Protein AF-T1C9B4-F1 (afdb_monomer_lite)

Foldseek 3Di:
DDDLDQADLPCLVVLLVVQLVVCVVVPHDSVQSNVLSNQQSVVQRSDHDGDHDDPVNSVVSLVVDPQADPVVRGGDPVPVPPDPDD

Sequence (86 aa):
SVAQNVYDVTGAGDTVIASMSLAVSSGASLLEAAVLANIAAGYVVGIVGTAAISNGELEGVLRQSPLFDRRTGTFVTRGYGSEIRK

InterPro domains:
  IPR011611 Carbohydrate kinase PfkB [PF00294] (3-52)
  IPR029056 Ribokinase-like [G3DSA:3.40.1190.20] (1-59)
  IPR029056 Ribokinase-like [SSF53613] (4-64)

Structure (mmCIF, N/CA/C/O backbone):
data_AF-T1C9B4-F1
#
_entry.id   AF-T1C9B4-F1
#
loop_
_atom_site.group_PDB
_atom_site.id
_atom_site.type_symbol
_atom_site.label_atom_id
_atom_site.label_alt_id
_atom_site.label_comp_id
_atom_site.label_asym_id
_atom_site.label_entity_id
_atom_site.label_seq_id
_atom_site.pdbx_PDB_ins_code
_atom_site.Cartn_x
_atom_site.Cartn_y
_atom_site.Cartn_z
_atom_site.occupancy
_atom_site.B_iso_or_equiv
_atom_site.auth_seq_id
_atom_site.auth_comp_id
_atom_site.auth_asym_id
_atom_site.auth_atom_id
_atom_site.pdbx_PDB_model_num
ATOM 1 N N . SER A 1 1 ? 0.623 24.744 6.810 1.00 41.47 1 SER A N 1
ATOM 2 C CA . SER A 1 1 ? 0.998 23.409 7.307 1.00 41.47 1 SER A CA 1
ATOM 3 C C . SER A 1 1 ? -0.273 22.600 7.456 1.00 41.47 1 SER A C 1
ATOM 5 O O . SER A 1 1 ? -1.116 22.951 8.266 1.00 41.47 1 SER A O 1
ATOM 7 N N . VAL A 1 2 ? -0.471 21.577 6.629 1.00 37.91 2 VAL A N 1
ATOM 8 C CA . VAL A 1 2 ? -1.600 20.652 6.795 1.00 37.91 2 VAL A CA 1
ATOM 9 C C . VAL A 1 2 ? -0.992 19.265 6.864 1.00 37.91 2 VAL A C 1
ATOM 11 O O . VAL A 1 2 ? -0.793 18.611 5.846 1.00 37.91 2 VAL A O 1
ATOM 14 N N . ALA A 1 3 ? -0.591 18.867 8.069 1.00 46.78 3 ALA A N 1
ATOM 15 C CA . ALA A 1 3 ? -0.416 17.456 8.350 1.00 46.78 3 ALA A CA 1
ATOM 16 C C . ALA A 1 3 ? -1.821 16.853 8.260 1.00 46.78 3 ALA A C 1
ATOM 18 O O . ALA A 1 3 ? -2.710 17.270 9.001 1.00 46.78 3 ALA A O 1
ATOM 19 N N . GLN A 1 4 ? -2.046 15.962 7.291 1.00 52.53 4 GLN A N 1
ATOM 20 C CA . GLN A 1 4 ? -3.216 15.085 7.313 1.00 52.53 4 GLN A CA 1
ATOM 21 C C . GLN A 1 4 ? -3.220 14.433 8.697 1.00 52.53 4 GLN A C 1
ATOM 23 O O . GLN A 1 4 ? -2.172 13.953 9.123 1.00 52.53 4 GLN A O 1
ATOM 28 N N . ASN A 1 5 ? -4.321 14.539 9.438 1.00 47.09 5 ASN A N 1
ATOM 29 C CA . ASN A 1 5 ? -4.371 14.122 10.834 1.00 47.09 5 ASN A CA 1
ATOM 30 C C . ASN A 1 5 ? -3.975 12.638 10.947 1.00 47.09 5 ASN A C 1
ATOM 32 O O . ASN A 1 5 ? -4.755 11.760 10.595 1.00 47.09 5 ASN A O 1
ATOM 36 N N . VAL A 1 6 ? -2.743 12.370 11.390 1.00 53.91 6 VAL A N 1
ATOM 37 C CA . VAL A 1 6 ? -2.245 11.021 11.670 1.00 53.91 6 VAL A CA 1
ATOM 38 C C . VAL A 1 6 ? -2.740 10.676 13.066 1.00 53.91 6 VAL A C 1
ATOM 40 O O . VAL A 1 6 ? -2.276 11.270 14.040 1.00 53.91 6 VAL A O 1
ATOM 43 N N . TYR A 1 7 ? -3.726 9.788 13.158 1.00 58.34 7 TYR A N 1
ATOM 44 C CA . TYR A 1 7 ? -4.368 9.459 14.432 1.00 58.34 7 TYR A CA 1
ATOM 45 C C . TYR A 1 7 ? -3.754 8.212 15.075 1.00 58.34 7 TYR A C 1
ATOM 47 O O . TYR A 1 7 ? -3.504 8.218 16.279 1.00 58.34 7 TYR A O 1
ATOM 55 N N . ASP A 1 8 ? -3.475 7.172 14.282 1.00 62.62 8 ASP A N 1
ATOM 56 C CA . ASP A 1 8 ? -2.912 5.903 14.747 1.00 62.62 8 ASP A CA 1
ATOM 57 C C . ASP A 1 8 ? -2.010 5.292 13.657 1.00 62.62 8 ASP A C 1
ATOM 59 O O . ASP A 1 8 ? -2.412 5.145 12.505 1.00 62.62 8 ASP A O 1
ATOM 63 N N . VAL A 1 9 ? -0.759 4.970 13.998 1.00 64.12 9 VAL A N 1
ATOM 64 C CA . VAL A 1 9 ? 0.213 4.351 13.070 1.00 64.12 9 VAL A CA 1
ATOM 65 C C . VAL A 1 9 ? 0.164 2.819 13.102 1.00 64.12 9 VAL A C 1
ATOM 67 O O . VAL A 1 9 ? 0.881 2.151 12.349 1.00 64.12 9 VAL A O 1
ATOM 70 N N . THR A 1 10 ? -0.669 2.247 13.972 1.00 71.62 10 THR A N 1
ATOM 71 C CA . THR A 1 10 ? -0.829 0.799 14.116 1.00 71.62 10 THR A CA 1
ATOM 72 C C . THR A 1 10 ? -1.462 0.213 12.847 1.00 71.62 10 THR A C 1
ATOM 74 O O . THR A 1 10 ? -2.515 0.658 12.406 1.00 71.62 10 THR A O 1
ATOM 77 N N . GLY A 1 11 ? -0.816 -0.783 12.228 1.00 74.06 11 GLY A N 1
ATOM 78 C CA . GLY A 1 11 ? -1.308 -1.448 11.008 1.00 74.06 11 GLY A CA 1
ATOM 79 C C . GLY A 1 11 ? -0.834 -0.846 9.675 1.00 74.06 11 GLY A C 1
ATOM 80 O O . GLY A 1 11 ? -1.099 -1.422 8.616 1.00 74.06 11 GLY A O 1
ATOM 81 N N . ALA A 1 12 ? -0.068 0.254 9.689 1.00 82.19 12 ALA A N 1
ATOM 82 C CA . ALA A 1 12 ? 0.526 0.819 8.472 1.00 82.19 12 ALA A CA 1
ATOM 83 C C . ALA A 1 12 ? 1.486 -0.172 7.791 1.00 82.19 12 ALA A C 1
ATOM 85 O O . ALA A 1 12 ? 1.414 -0.386 6.583 1.00 82.19 12 ALA A O 1
ATOM 86 N N . GLY A 1 13 ? 2.352 -0.817 8.581 1.00 85.81 13 GLY A N 1
ATOM 87 C CA . GLY A 1 13 ? 3.297 -1.823 8.090 1.00 85.81 13 GLY A CA 1
ATOM 88 C C . GLY A 1 13 ? 2.601 -3.042 7.483 1.00 85.81 13 GLY A C 1
ATOM 89 O O . GLY A 1 13 ? 2.954 -3.458 6.381 1.00 85.81 13 GLY A O 1
ATOM 90 N N . ASP A 1 14 ? 1.565 -3.557 8.147 1.00 88.88 14 ASP A N 1
ATOM 91 C CA . ASP A 1 14 ? 0.772 -4.681 7.635 1.00 88.88 14 ASP A CA 1
ATOM 92 C C . ASP A 1 14 ? 0.072 -4.314 6.322 1.00 88.88 14 ASP A C 1
ATOM 94 O O . ASP A 1 14 ? 0.083 -5.093 5.369 1.00 88.88 14 ASP A O 1
ATOM 98 N N . THR A 1 15 ? -0.455 -3.088 6.229 1.00 89.31 15 THR A N 1
ATOM 99 C CA . THR A 1 15 ? -1.070 -2.560 5.002 1.00 89.31 15 THR A CA 1
ATOM 100 C C . THR A 1 15 ? -0.058 -2.467 3.862 1.00 89.31 15 THR A C 1
ATOM 102 O O . THR A 1 15 ? -0.376 -2.850 2.731 1.00 89.31 15 THR A O 1
ATOM 105 N N . VAL A 1 16 ? 1.169 -2.009 4.146 1.00 91.94 16 VAL A N 1
ATOM 106 C CA . VAL A 1 16 ? 2.257 -1.972 3.158 1.00 91.94 16 VAL A CA 1
ATOM 107 C C . VAL A 1 16 ? 2.580 -3.382 2.668 1.00 91.94 16 VAL A C 1
ATOM 109 O O . VAL A 1 16 ? 2.565 -3.616 1.460 1.00 91.94 16 VAL A O 1
ATOM 112 N N . ILE A 1 17 ? 2.829 -4.330 3.578 1.00 93.06 17 ILE A N 1
ATOM 113 C CA . ILE A 1 17 ? 3.223 -5.697 3.208 1.00 93.06 17 ILE A CA 1
ATOM 114 C C . ILE A 1 17 ? 2.105 -6.400 2.435 1.00 93.06 17 ILE A C 1
ATOM 116 O O . ILE A 1 17 ? 2.382 -7.010 1.399 1.00 93.06 17 ILE A O 1
ATOM 120 N N . ALA A 1 18 ? 0.853 -6.292 2.885 1.00 90.88 18 ALA A N 1
ATOM 121 C CA . ALA A 1 18 ? -0.287 -6.924 2.230 1.00 90.88 18 ALA A CA 1
ATOM 122 C C . ALA A 1 18 ? -0.511 -6.364 0.816 1.00 90.88 18 ALA A C 1
ATOM 124 O O . ALA A 1 18 ? -0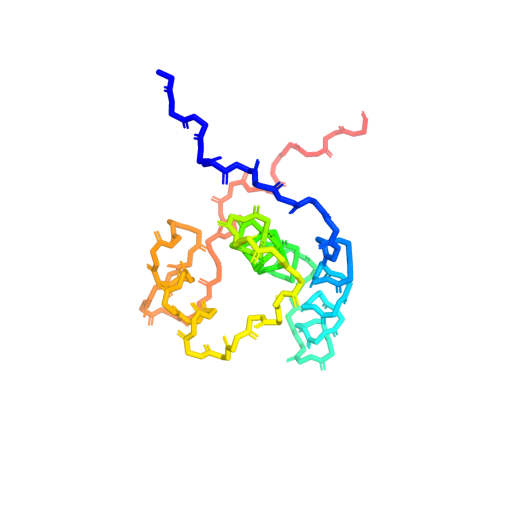.583 -7.129 -0.148 1.00 90.88 18 ALA A O 1
ATOM 125 N N . SER A 1 19 ? -0.549 -5.034 0.677 1.00 91.38 19 SER A N 1
ATOM 126 C CA . SER A 1 19 ? -0.792 -4.370 -0.612 1.00 91.38 19 SER A CA 1
ATOM 127 C C . SER A 1 19 ? 0.351 -4.607 -1.597 1.00 91.38 19 SER A C 1
ATOM 129 O O . SER A 1 19 ? 0.112 -4.888 -2.773 1.00 91.38 19 SER A O 1
ATOM 131 N N . MET A 1 20 ? 1.599 -4.548 -1.119 1.00 93.44 20 MET A N 1
ATOM 132 C CA . MET A 1 20 ? 2.777 -4.800 -1.945 1.00 93.44 20 MET A CA 1
ATOM 133 C C . MET A 1 20 ? 2.826 -6.258 -2.412 1.00 93.44 20 MET A C 1
ATOM 135 O O . MET A 1 20 ? 3.013 -6.511 -3.601 1.00 93.44 20 MET A O 1
ATOM 139 N N . SER A 1 21 ? 2.606 -7.215 -1.504 1.00 94.75 21 SER A N 1
ATOM 140 C CA . SER A 1 21 ? 2.605 -8.646 -1.834 1.00 94.75 21 SER A CA 1
ATOM 141 C C . SER A 1 21 ? 1.514 -8.987 -2.845 1.00 94.75 21 SER A C 1
ATOM 143 O O . SER A 1 21 ? 1.773 -9.717 -3.802 1.00 94.75 21 SER A O 1
ATOM 145 N N . LEU A 1 22 ? 0.315 -8.423 -2.675 1.00 90.75 22 LEU A N 1
ATOM 146 C CA . LEU A 1 22 ? -0.793 -8.609 -3.606 1.00 90.75 22 LEU A CA 1
ATOM 147 C C . LEU A 1 22 ? -0.465 -8.051 -4.997 1.00 90.75 22 LEU A C 1
ATOM 149 O O . LEU A 1 22 ? -0.649 -8.751 -5.993 1.00 90.75 22 LEU A O 1
ATOM 153 N N . ALA A 1 23 ? 0.047 -6.820 -5.072 1.00 90.44 23 ALA A N 1
ATOM 154 C CA . ALA A 1 23 ? 0.388 -6.180 -6.339 1.00 90.44 23 ALA A CA 1
ATOM 155 C C . ALA A 1 23 ? 1.473 -6.950 -7.100 1.00 90.44 23 ALA A C 1
ATOM 157 O O . ALA A 1 23 ? 1.294 -7.253 -8.280 1.00 90.44 23 ALA A O 1
ATOM 158 N N . VAL A 1 24 ? 2.557 -7.334 -6.418 1.00 93.94 24 VAL A N 1
ATOM 159 C CA . VAL A 1 24 ? 3.641 -8.124 -7.024 1.00 93.94 24 VAL A CA 1
ATOM 160 C C . VAL A 1 24 ? 3.128 -9.487 -7.487 1.00 93.94 24 VAL A C 1
ATOM 162 O O . VAL A 1 24 ? 3.409 -9.897 -8.611 1.00 93.94 24 VAL A O 1
ATOM 165 N N . SER A 1 25 ? 2.316 -10.165 -6.670 1.00 94.62 25 SER A N 1
ATOM 166 C CA . SER A 1 25 ? 1.717 -11.460 -7.038 1.00 94.62 25 SER A CA 1
ATOM 167 C C . SER A 1 25 ? 0.752 -11.350 -8.222 1.00 94.62 25 SER A C 1
ATOM 169 O O . SER A 1 25 ? 0.552 -12.321 -8.946 1.00 94.62 25 SER A O 1
ATOM 171 N N . SER A 1 26 ? 0.185 -10.162 -8.442 1.00 91.12 26 SER A N 1
ATOM 172 C CA . SER A 1 26 ? -0.686 -9.844 -9.580 1.00 91.12 26 SER A CA 1
ATOM 173 C C . SER A 1 26 ? 0.089 -9.388 -10.825 1.00 91.12 26 SER A C 1
ATOM 175 O O . SER A 1 26 ? -0.525 -9.043 -11.832 1.00 91.12 26 SER A O 1
ATOM 177 N N . GLY A 1 27 ? 1.427 -9.382 -10.777 1.00 88.50 27 GLY A N 1
ATOM 178 C CA . GLY A 1 27 ? 2.294 -9.035 -11.905 1.00 88.50 27 GLY A CA 1
ATOM 179 C C . GLY A 1 27 ? 2.697 -7.561 -11.992 1.00 88.50 27 GLY A C 1
ATOM 180 O O . GLY A 1 27 ? 3.299 -7.169 -12.990 1.00 88.50 27 GLY A O 1
ATOM 181 N N . ALA A 1 28 ? 2.402 -6.743 -10.976 1.00 87.19 28 ALA A N 1
ATOM 182 C CA . ALA A 1 28 ? 2.891 -5.368 -10.924 1.00 87.19 28 ALA A CA 1
ATOM 183 C C . ALA A 1 28 ? 4.413 -5.332 -10.712 1.00 87.19 28 ALA A C 1
ATOM 185 O O . ALA A 1 28 ? 4.991 -6.177 -10.021 1.00 87.19 28 ALA A O 1
ATOM 186 N N . SER A 1 29 ? 5.073 -4.311 -11.257 1.00 88.62 29 SER A N 1
ATOM 187 C CA . SER A 1 29 ? 6.475 -4.045 -10.936 1.00 88.62 29 SER A CA 1
ATOM 188 C C . SER A 1 29 ? 6.639 -3.635 -9.467 1.00 88.62 29 SER A C 1
ATOM 190 O O . SER A 1 29 ? 5.715 -3.125 -8.832 1.00 88.62 29 SER A O 1
ATOM 192 N N . LEU A 1 30 ? 7.850 -3.792 -8.920 1.00 90.06 30 LEU A N 1
ATOM 193 C CA . LEU A 1 30 ? 8.144 -3.377 -7.541 1.00 90.06 30 LEU A CA 1
ATOM 194 C C . LEU A 1 30 ? 7.861 -1.890 -7.293 1.00 90.06 30 LEU A C 1
ATOM 196 O O . LEU A 1 30 ? 7.423 -1.529 -6.205 1.00 90.06 30 LEU A O 1
ATOM 200 N N . LEU A 1 31 ? 8.087 -1.035 -8.295 1.00 87.94 31 LEU A N 1
ATOM 201 C CA . LEU A 1 31 ? 7.797 0.394 -8.193 1.00 87.94 31 LEU A CA 1
ATOM 202 C C . LEU A 1 31 ? 6.289 0.649 -8.093 1.00 87.94 31 LEU A C 1
ATOM 204 O O . LEU A 1 31 ? 5.853 1.388 -7.217 1.00 87.94 31 LEU A O 1
ATOM 208 N N . GLU A 1 32 ? 5.491 0.017 -8.953 1.00 86.12 32 GLU A N 1
ATOM 209 C CA . GLU A 1 32 ? 4.027 0.132 -8.930 1.00 86.12 32 GLU A CA 1
ATOM 210 C C . GLU A 1 32 ? 3.448 -0.394 -7.614 1.00 86.12 32 GLU A C 1
ATOM 212 O O . GLU A 1 32 ? 2.623 0.269 -6.986 1.00 86.12 32 GLU A O 1
ATOM 217 N N . ALA A 1 33 ? 3.943 -1.545 -7.155 1.00 90.12 33 ALA A N 1
ATOM 218 C CA . ALA A 1 33 ? 3.559 -2.132 -5.880 1.00 90.12 33 ALA A CA 1
ATOM 219 C C . ALA A 1 33 ? 3.906 -1.217 -4.694 1.00 90.12 33 ALA A C 1
ATOM 221 O O . ALA A 1 33 ? 3.084 -1.043 -3.797 1.00 90.12 33 ALA A O 1
ATOM 222 N N . ALA A 1 34 ? 5.088 -0.591 -4.702 1.00 90.62 34 ALA A N 1
ATOM 223 C CA . ALA A 1 34 ? 5.499 0.351 -3.664 1.00 90.62 34 ALA A CA 1
ATOM 224 C C . ALA A 1 34 ? 4.636 1.623 -3.659 1.00 90.62 34 ALA A C 1
ATOM 226 O O . ALA A 1 34 ? 4.240 2.096 -2.593 1.00 90.62 34 ALA A O 1
ATOM 227 N N . VAL A 1 35 ? 4.303 2.166 -4.836 1.00 88.75 35 VAL A N 1
ATOM 228 C CA . VAL A 1 35 ? 3.407 3.327 -4.943 1.00 88.75 35 VAL A CA 1
ATOM 229 C C . VAL A 1 35 ? 2.017 2.982 -4.406 1.00 88.75 35 VAL A C 1
ATOM 231 O O . VAL A 1 35 ? 1.490 3.726 -3.579 1.00 88.75 35 VAL A O 1
ATOM 234 N N . LEU A 1 36 ? 1.447 1.843 -4.814 1.00 89.19 36 LEU A N 1
ATOM 235 C CA . LEU A 1 36 ? 0.156 1.366 -4.316 1.00 89.19 36 LEU A CA 1
ATOM 236 C C . LEU A 1 36 ? 0.161 1.198 -2.791 1.00 89.19 36 LEU A C 1
ATOM 238 O O . LEU A 1 36 ? -0.736 1.692 -2.110 1.00 89.19 36 LEU A O 1
ATOM 242 N N . ALA A 1 37 ? 1.186 0.529 -2.259 1.00 91.00 37 ALA A N 1
ATOM 243 C CA . ALA A 1 37 ? 1.325 0.257 -0.835 1.00 91.00 37 ALA A CA 1
ATOM 244 C C . ALA A 1 37 ? 1.425 1.542 -0.002 1.00 91.00 37 ALA A C 1
ATOM 246 O O . ALA A 1 37 ? 0.761 1.659 1.026 1.00 91.00 37 ALA A O 1
ATOM 247 N N . ASN A 1 38 ? 2.190 2.532 -0.471 1.00 90.44 38 ASN A N 1
ATOM 248 C CA . ASN A 1 38 ? 2.313 3.825 0.202 1.00 90.44 38 ASN A CA 1
ATOM 249 C C . ASN A 1 38 ? 0.988 4.596 0.224 1.00 90.44 38 ASN A C 1
ATOM 251 O O . ASN A 1 38 ? 0.655 5.216 1.232 1.00 90.44 38 ASN A O 1
ATOM 255 N N . ILE A 1 39 ? 0.222 4.543 -0.869 1.00 89.50 39 ILE A N 1
ATOM 256 C CA . ILE A 1 39 ? -1.101 5.173 -0.946 1.00 89.50 39 ILE A CA 1
ATOM 257 C C . ILE A 1 39 ? -2.073 4.498 0.031 1.00 89.50 39 ILE A C 1
ATOM 259 O O . ILE A 1 39 ? -2.737 5.187 0.805 1.00 89.50 39 ILE A O 1
ATOM 263 N N . ALA A 1 40 ? -2.124 3.163 0.031 1.00 89.56 40 ALA A N 1
ATOM 264 C CA . ALA A 1 40 ? -2.988 2.392 0.923 1.00 89.56 40 ALA A CA 1
ATOM 265 C C . ALA A 1 40 ? -2.653 2.646 2.402 1.00 89.56 40 ALA A C 1
ATOM 267 O O . ALA A 1 40 ? -3.540 2.944 3.200 1.00 89.56 40 ALA A O 1
ATOM 268 N N . ALA A 1 41 ? -1.369 2.601 2.765 1.00 88.44 41 ALA A N 1
ATOM 269 C CA . ALA A 1 41 ? -0.925 2.844 4.133 1.00 88.44 41 ALA A CA 1
ATOM 270 C C . ALA A 1 41 ? -1.170 4.293 4.574 1.00 88.44 41 ALA A C 1
ATOM 272 O O . ALA A 1 41 ? -1.625 4.517 5.692 1.00 88.44 41 ALA A O 1
ATOM 273 N N . GLY A 1 42 ? -0.933 5.266 3.686 1.00 86.38 42 GLY A N 1
ATOM 274 C CA . GLY A 1 42 ? -1.222 6.678 3.941 1.00 86.38 42 GLY A CA 1
ATOM 275 C C . GLY A 1 42 ? -2.702 6.947 4.232 1.00 86.38 42 GLY A C 1
ATOM 276 O O . GLY A 1 42 ? -3.014 7.808 5.049 1.00 86.38 42 GLY A O 1
ATOM 277 N N . TYR A 1 43 ? -3.605 6.185 3.609 1.00 86.69 43 TYR A N 1
ATOM 278 C CA . TYR A 1 43 ? -5.033 6.236 3.919 1.00 86.69 43 TYR A CA 1
ATOM 279 C C . TYR A 1 43 ? -5.345 5.632 5.296 1.00 86.69 43 TYR A C 1
ATOM 281 O O . TYR A 1 43 ? -6.003 6.279 6.108 1.00 86.69 43 TYR A O 1
ATOM 289 N N . VAL A 1 44 ? -4.834 4.428 5.581 1.00 84.06 44 VAL A N 1
ATOM 290 C CA . VAL A 1 44 ? -5.108 3.701 6.835 1.00 84.06 44 VAL A CA 1
ATOM 291 C C . VAL A 1 44 ? -4.662 4.487 8.070 1.00 84.06 44 VAL A C 1
ATOM 293 O O . VAL A 1 44 ? -5.415 4.568 9.033 1.00 84.06 44 VAL A O 1
ATOM 296 N N . VAL A 1 45 ? -3.499 5.149 8.035 1.00 82.38 45 VAL A N 1
ATOM 297 C CA . VAL A 1 45 ? -3.012 5.953 9.181 1.00 82.38 45 VAL A CA 1
ATOM 298 C C . VAL A 1 45 ? -3.815 7.237 9.440 1.00 82.38 45 VAL A C 1
ATOM 300 O O . VAL A 1 45 ? -3.672 7.868 10.491 1.00 82.38 45 VAL A O 1
ATOM 303 N N . GLY A 1 46 ? -4.644 7.650 8.476 1.00 77.88 46 GLY A N 1
ATOM 304 C CA . GLY A 1 46 ? -5.583 8.763 8.616 1.00 77.88 46 GLY A CA 1
ATOM 305 C C . GLY A 1 46 ? -6.916 8.363 9.256 1.00 77.88 46 GLY A C 1
ATOM 306 O O . GLY A 1 46 ? -7.745 9.235 9.520 1.00 77.88 46 GLY A O 1
ATOM 307 N N . ILE A 1 47 ? -7.135 7.068 9.507 1.00 75.62 47 ILE A N 1
ATOM 308 C CA . ILE A 1 47 ? -8.343 6.532 10.137 1.00 75.62 47 ILE A CA 1
ATOM 309 C C . ILE A 1 47 ? -8.075 6.311 11.630 1.00 75.62 47 ILE A C 1
ATOM 311 O O . ILE A 1 47 ? -7.003 5.870 12.036 1.00 75.62 47 ILE A O 1
ATOM 315 N N . VAL A 1 48 ? -9.057 6.637 12.474 1.00 67.62 48 VAL A N 1
ATOM 316 C CA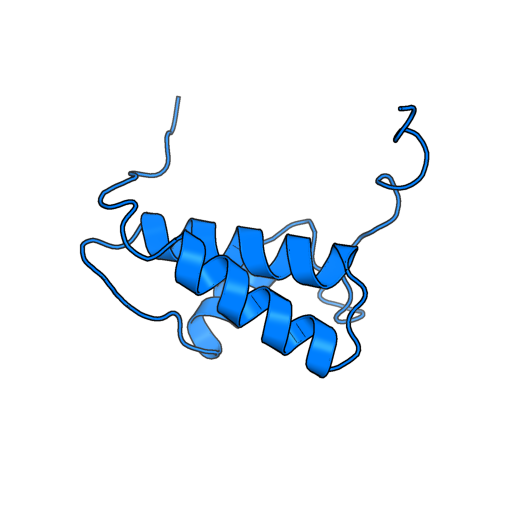 . VAL A 1 48 ? -8.989 6.342 13.910 1.00 67.62 48 VAL A CA 1
ATOM 317 C C . VAL A 1 48 ? -9.273 4.852 14.124 1.00 67.62 48 VAL A C 1
ATOM 319 O O . VAL A 1 48 ? -10.389 4.396 13.872 1.00 67.62 48 VAL A O 1
ATOM 322 N N . GLY A 1 49 ? -8.280 4.115 14.628 1.00 63.62 49 GLY A N 1
ATOM 323 C CA . GLY A 1 49 ? -8.343 2.670 14.874 1.00 63.62 49 GLY A CA 1
ATOM 324 C C . GLY A 1 49 ? -7.778 1.821 13.727 1.00 63.62 49 GLY A C 1
ATOM 325 O O . GLY A 1 49 ? -7.442 2.321 12.659 1.00 63.62 49 GLY A O 1
ATOM 326 N N . THR A 1 50 ? -7.668 0.508 13.943 1.00 60.22 50 THR A N 1
ATOM 327 C CA . THR A 1 50 ? -7.151 -0.450 12.951 1.00 60.22 50 THR A CA 1
ATOM 328 C C . THR A 1 50 ? -8.261 -0.900 12.002 1.00 60.22 50 THR A C 1
ATOM 330 O O . THR A 1 50 ? -9.010 -1.833 12.289 1.00 60.22 50 THR A O 1
ATOM 333 N N . ALA A 1 51 ? -8.375 -0.235 10.853 1.00 69.00 51 ALA A N 1
ATOM 334 C CA . ALA A 1 51 ? -9.307 -0.609 9.792 1.00 69.00 51 ALA A CA 1
ATOM 335 C C . ALA A 1 51 ? -8.552 -1.049 8.531 1.00 69.00 51 ALA A C 1
ATOM 337 O O . ALA A 1 51 ? -7.590 -0.408 8.109 1.00 69.00 51 ALA A O 1
ATOM 338 N N . ALA A 1 52 ? -8.998 -2.147 7.918 1.00 78.25 52 ALA A N 1
ATOM 339 C CA . ALA A 1 52 ? -8.528 -2.544 6.596 1.00 78.25 52 ALA A CA 1
ATOM 340 C C . ALA A 1 52 ? -9.161 -1.643 5.528 1.00 78.25 52 ALA A C 1
ATOM 342 O O . ALA A 1 52 ? -10.348 -1.331 5.609 1.00 78.25 52 ALA A O 1
ATOM 343 N N . ILE A 1 53 ? -8.385 -1.271 4.510 1.00 84.12 53 ILE A N 1
ATOM 344 C CA . ILE A 1 53 ? -8.901 -0.549 3.345 1.00 84.12 53 ILE A CA 1
ATOM 345 C C . ILE A 1 53 ? -9.659 -1.510 2.418 1.00 84.12 53 ILE A C 1
ATOM 347 O O . ILE A 1 53 ? -9.164 -2.585 2.073 1.00 84.12 53 ILE A O 1
ATOM 351 N N . SER A 1 54 ? -10.866 -1.136 2.004 1.00 87.50 54 SER A N 1
ATOM 352 C CA . SER A 1 54 ? -11.633 -1.872 0.996 1.00 87.50 54 SER A CA 1
ATOM 353 C C . SER A 1 54 ? -11.160 -1.547 -0.426 1.00 87.50 54 SER A C 1
ATOM 355 O O . SER A 1 54 ? -10.560 -0.503 -0.685 1.00 87.50 54 SER A O 1
ATOM 357 N N . ASN A 1 55 ? -11.495 -2.408 -1.395 1.00 84.56 55 ASN A N 1
ATOM 358 C CA . ASN A 1 55 ? -11.170 -2.164 -2.806 1.00 84.56 55 ASN A CA 1
ATOM 359 C C . ASN A 1 55 ? -11.740 -0.832 -3.323 1.00 84.56 55 ASN A C 1
ATOM 361 O O . ASN A 1 55 ? -11.066 -0.133 -4.074 1.00 84.56 55 ASN A O 1
ATOM 365 N N . GLY A 1 56 ? -12.962 -0.471 -2.915 1.00 86.88 56 GLY A N 1
ATOM 366 C CA . GLY A 1 56 ? -13.608 0.772 -3.346 1.00 86.88 56 GLY A CA 1
ATOM 367 C C . GLY A 1 56 ? -12.937 2.020 -2.771 1.00 86.88 56 GLY A C 1
ATOM 368 O O . GLY A 1 56 ? -12.757 3.007 -3.484 1.00 86.88 56 GLY A O 1
ATOM 369 N N . GLU A 1 57 ? -12.512 1.970 -1.507 1.00 88.94 57 GLU A N 1
ATOM 370 C CA . GLU A 1 57 ? -11.734 3.050 -0.888 1.00 88.94 57 GLU A CA 1
ATOM 371 C C . GLU A 1 57 ? -10.369 3.184 -1.558 1.00 88.94 57 GLU A C 1
ATOM 373 O O . GLU A 1 57 ? -9.988 4.284 -1.957 1.00 88.94 57 GLU A O 1
ATOM 378 N N . LEU A 1 58 ? -9.670 2.065 -1.767 1.00 86.50 58 LEU A N 1
ATOM 379 C CA . LEU A 1 58 ? -8.375 2.052 -2.438 1.00 86.50 58 LEU A CA 1
ATOM 380 C C . LEU A 1 58 ? -8.472 2.624 -3.856 1.00 86.50 58 LEU A C 1
ATOM 382 O O . LEU A 1 58 ? -7.663 3.471 -4.230 1.00 86.50 58 LEU A O 1
ATOM 386 N N . GLU A 1 59 ? -9.486 2.231 -4.627 1.00 87.06 59 GLU A N 1
ATOM 387 C CA . GLU A 1 59 ? -9.744 2.796 -5.951 1.00 87.06 59 GLU A CA 1
ATOM 388 C C . GLU A 1 59 ? -10.032 4.305 -5.877 1.00 87.06 59 GLU A C 1
ATOM 390 O O . GLU A 1 59 ? -9.496 5.087 -6.669 1.00 87.06 59 GLU A O 1
ATOM 395 N N . GLY A 1 60 ? -10.839 4.732 -4.904 1.00 88.44 60 GLY A N 1
ATOM 396 C CA . GLY A 1 60 ? -11.155 6.138 -4.672 1.00 88.44 60 GLY A CA 1
ATOM 397 C C . GLY A 1 60 ? -9.915 6.986 -4.384 1.00 88.44 60 GLY A C 1
ATOM 398 O O . GLY A 1 60 ? -9.765 8.067 -4.963 1.00 88.44 60 GLY A O 1
ATOM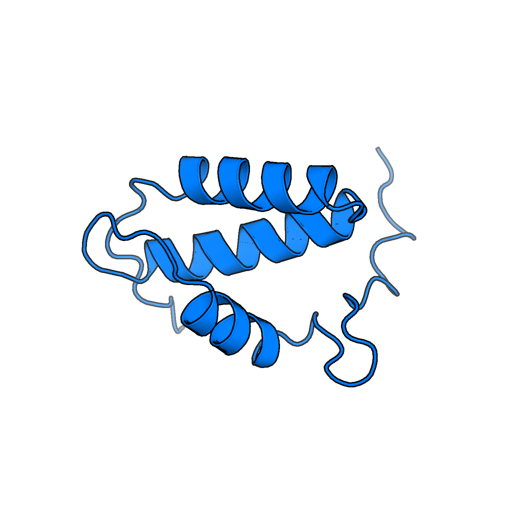 399 N N . VAL A 1 61 ? -9.007 6.491 -3.539 1.00 88.31 61 VAL A N 1
ATOM 400 C CA . VAL A 1 61 ? -7.751 7.177 -3.197 1.00 88.31 61 VAL A CA 1
ATOM 401 C C . VAL A 1 61 ? -6.766 7.129 -4.369 1.00 88.31 61 VAL A C 1
ATOM 403 O O . VAL A 1 61 ? -6.166 8.149 -4.709 1.00 88.31 61 VAL A O 1
ATOM 406 N N . LEU A 1 62 ? -6.642 5.990 -5.060 1.00 86.94 62 LEU A N 1
ATOM 407 C CA . LEU A 1 62 ? -5.784 5.855 -6.243 1.00 86.94 62 LEU A CA 1
ATOM 408 C C . LEU A 1 62 ? -6.168 6.838 -7.336 1.00 86.94 62 LEU A C 1
ATOM 410 O O . LEU A 1 62 ? -5.302 7.492 -7.909 1.00 86.94 62 LEU A O 1
ATOM 414 N N . ARG A 1 63 ? -7.469 7.003 -7.592 1.00 86.12 63 ARG A N 1
ATOM 415 C CA . ARG A 1 63 ? -7.948 7.976 -8.573 1.00 86.12 63 ARG A CA 1
ATOM 416 C C . ARG A 1 63 ? -7.503 9.390 -8.211 1.00 86.12 63 ARG A C 1
ATOM 418 O O . ARG A 1 63 ? -7.240 10.169 -9.122 1.00 86.12 63 ARG A O 1
ATOM 425 N N . GLN A 1 64 ? -7.402 9.743 -6.934 1.00 84.69 64 GLN A N 1
ATOM 426 C CA . GLN A 1 64 ? -6.944 11.067 -6.496 1.00 84.69 64 GLN A CA 1
ATOM 427 C C . GLN A 1 64 ? -5.420 11.239 -6.585 1.00 84.69 64 GLN A C 1
ATOM 429 O O . GLN A 1 64 ? -4.941 12.373 -6.592 1.00 84.69 64 GLN A O 1
ATOM 434 N N . SER A 1 65 ? -4.661 10.145 -6.691 1.00 82.19 65 SER A N 1
ATOM 435 C CA . SER A 1 65 ? -3.205 10.189 -6.781 1.00 82.19 65 SER A CA 1
ATOM 436 C C . SER A 1 65 ? -2.735 10.708 -8.147 1.00 82.19 65 SER A C 1
ATOM 438 O O . SER A 1 65 ? -3.124 10.155 -9.179 1.00 82.19 65 SER A O 1
ATOM 440 N N . PRO A 1 66 ? -1.832 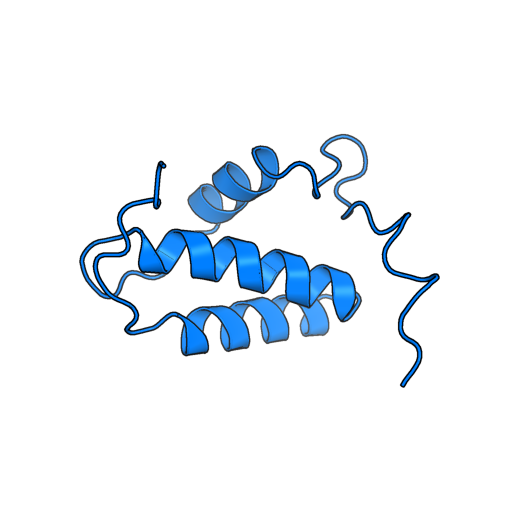11.707 -8.195 1.00 80.81 66 PRO A N 1
ATOM 441 C CA . PRO A 1 66 ? -1.224 12.159 -9.448 1.00 80.81 66 PRO A CA 1
ATOM 442 C C . PRO A 1 66 ? -0.286 11.107 -10.060 1.00 80.81 66 PRO A C 1
ATOM 444 O O . PRO A 1 66 ? 0.110 11.233 -11.216 1.00 80.81 66 PRO A O 1
ATOM 447 N N . LEU A 1 67 ? 0.073 10.073 -9.290 1.00 79.88 67 LEU A N 1
ATOM 448 C CA . LEU A 1 67 ? 0.916 8.969 -9.738 1.00 79.88 67 LEU A CA 1
ATOM 449 C C . LEU A 1 67 ? 0.127 7.877 -10.465 1.00 79.88 67 LEU A C 1
ATOM 451 O O . LEU A 1 67 ? 0.748 6.950 -10.971 1.00 79.88 67 LEU A O 1
ATOM 455 N N . PHE A 1 68 ? -1.204 7.951 -10.524 1.00 83.69 68 PHE A N 1
ATOM 456 C CA . PHE A 1 68 ? -2.038 6.959 -11.197 1.00 83.69 68 PHE A CA 1
ATOM 457 C C 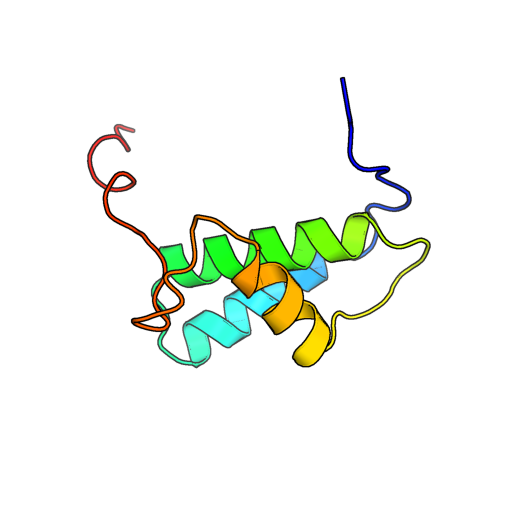. PHE A 1 68 ? -2.676 7.558 -12.456 1.00 83.69 68 PHE A C 1
ATOM 459 O O . PHE A 1 68 ? -3.517 8.459 -12.382 1.00 83.69 68 PHE A O 1
ATOM 466 N N . ASP A 1 69 ? -2.287 7.060 -13.633 1.00 82.75 69 ASP A N 1
ATOM 467 C CA . ASP A 1 69 ? -2.897 7.483 -14.890 1.00 82.75 69 ASP A CA 1
ATOM 468 C C . ASP A 1 69 ? -4.235 6.764 -15.084 1.00 82.75 69 ASP A C 1
ATOM 470 O O . ASP A 1 69 ? -4.317 5.578 -15.406 1.00 82.75 69 ASP A O 1
ATOM 474 N N . ARG A 1 70 ? -5.318 7.526 -14.925 1.00 77.81 70 ARG A N 1
ATOM 475 C CA . ARG A 1 70 ? -6.696 7.036 -15.055 1.00 77.81 70 ARG A CA 1
ATOM 476 C C . ARG A 1 70 ? -7.056 6.556 -16.464 1.00 77.81 70 ARG A C 1
ATOM 478 O O . ARG A 1 70 ? -8.063 5.869 -16.606 1.00 77.81 70 ARG A O 1
ATOM 485 N N . ARG A 1 71 ? -6.308 6.960 -17.498 1.00 78.50 71 ARG A N 1
ATOM 486 C CA . ARG A 1 71 ? -6.575 6.573 -18.894 1.00 78.50 71 ARG A CA 1
ATOM 487 C C . ARG A 1 71 ? -5.990 5.209 -19.216 1.00 78.50 71 ARG A C 1
ATOM 489 O O . ARG A 1 71 ? -6.609 4.450 -19.951 1.00 78.50 71 ARG A O 1
ATOM 496 N N . THR A 1 72 ? -4.809 4.918 -18.684 1.00 79.75 72 THR A N 1
ATOM 497 C CA . THR A 1 72 ? -4.087 3.671 -18.957 1.00 79.75 72 THR A CA 1
ATOM 498 C C . THR A 1 72 ? -4.249 2.641 -17.844 1.00 79.75 72 THR A C 1
ATOM 500 O O . 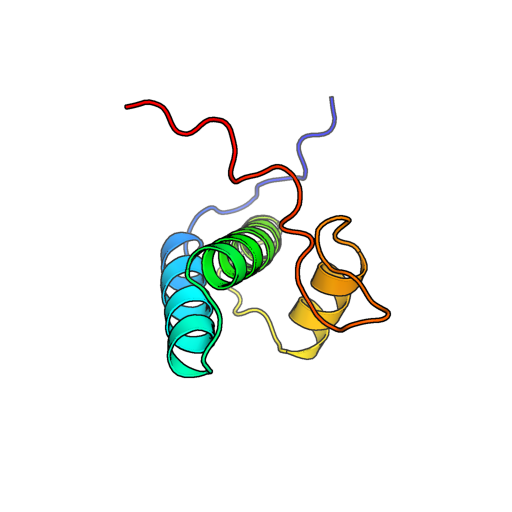THR A 1 72 ? -3.987 1.466 -18.076 1.00 79.75 72 THR A O 1
ATOM 503 N N . GLY A 1 73 ? -4.675 3.057 -16.647 1.00 74.50 73 GLY A N 1
ATOM 504 C CA . GLY A 1 73 ? -4.718 2.196 -15.464 1.00 74.50 73 GLY A CA 1
ATOM 505 C C . GLY A 1 73 ? -3.328 1.862 -14.918 1.00 74.50 73 GLY A C 1
ATOM 506 O O . GLY A 1 73 ? -3.187 0.903 -14.167 1.00 74.50 73 GLY A O 1
ATOM 507 N N . THR A 1 74 ? -2.302 2.624 -15.307 1.00 75.12 74 THR A N 1
ATOM 508 C CA . THR A 1 74 ? -0.902 2.379 -14.931 1.00 75.12 74 THR A CA 1
ATOM 509 C C . THR A 1 74 ? -0.375 3.485 -14.032 1.00 75.12 74 THR A C 1
ATOM 511 O O . THR A 1 74 ? -0.854 4.621 -14.071 1.00 75.12 74 THR A O 1
ATOM 514 N N . PHE A 1 75 ? 0.674 3.193 -13.267 1.00 78.69 75 PHE A N 1
ATOM 515 C CA . PHE A 1 75 ? 1.358 4.237 -12.515 1.00 78.69 75 PHE A CA 1
ATOM 516 C C . PHE A 1 75 ? 2.282 5.056 -13.420 1.00 78.69 75 PHE A C 1
ATOM 518 O O . PHE A 1 75 ? 2.930 4.540 -14.334 1.00 78.69 75 PHE A O 1
ATOM 525 N N . VAL A 1 76 ? 2.358 6.358 -13.163 1.00 72.25 76 VAL A N 1
ATOM 526 C CA . VAL A 1 76 ? 3.280 7.266 -13.839 1.00 72.25 76 VAL A CA 1
ATOM 527 C C . VAL A 1 76 ? 4.674 7.037 -13.260 1.00 72.25 76 VAL A C 1
ATOM 529 O O . VAL A 1 76 ? 5.012 7.524 -12.186 1.00 72.25 76 VAL A O 1
ATOM 532 N N . THR A 1 77 ? 5.493 6.276 -13.982 1.00 64.19 77 THR A N 1
ATOM 533 C CA . THR A 1 77 ? 6.870 5.934 -13.579 1.00 64.19 77 THR A CA 1
ATOM 534 C C . THR A 1 77 ? 7.936 6.792 -14.273 1.00 64.19 77 THR A C 1
ATOM 536 O O . THR A 1 77 ? 9.116 6.735 -13.918 1.00 64.19 77 THR A O 1
ATOM 539 N N . ARG A 1 78 ? 7.544 7.627 -15.253 1.00 56.38 78 ARG A N 1
ATOM 540 C CA . ARG A 1 78 ? 8.447 8.534 -15.984 1.00 56.38 78 ARG A CA 1
ATOM 541 C C . ARG A 1 78 ? 8.986 9.616 -15.038 1.00 56.38 78 ARG A C 1
ATOM 543 O O . ARG A 1 78 ? 8.316 10.607 -14.781 1.00 56.38 78 ARG A O 1
ATOM 550 N N . GLY A 1 79 ? 10.197 9.397 -14.526 1.00 55.41 79 GLY A N 1
ATOM 551 C CA . GLY A 1 79 ? 10.923 10.321 -13.643 1.00 55.41 79 GLY A CA 1
ATOM 552 C C . GLY A 1 79 ? 11.644 9.645 -12.471 1.00 55.41 79 GLY A C 1
ATOM 553 O O . GLY A 1 79 ? 12.618 10.190 -11.973 1.00 55.41 79 GLY A O 1
ATOM 554 N N . TYR A 1 80 ? 11.240 8.430 -12.078 1.00 51.06 80 TYR A N 1
ATOM 555 C CA . TYR A 1 80 ? 11.845 7.709 -10.943 1.00 51.06 80 TYR A CA 1
ATOM 556 C C . TYR A 1 80 ? 13.105 6.892 -11.303 1.00 51.06 80 TYR A C 1
ATOM 558 O O . TYR A 1 80 ? 13.740 6.318 -10.425 1.00 51.06 80 TYR A O 1
ATOM 566 N N . GLY A 1 81 ? 13.475 6.822 -12.589 1.00 45.28 81 GLY A N 1
ATOM 567 C CA . GLY A 1 81 ? 14.523 5.924 -13.098 1.00 45.28 81 GLY A CA 1
ATOM 568 C C . GLY A 1 81 ? 15.895 6.543 -13.395 1.00 45.28 81 GLY A C 1
ATOM 569 O O . GLY A 1 81 ? 16.787 5.803 -13.797 1.00 45.28 81 GLY A O 1
ATOM 570 N N . SER A 1 82 ? 16.094 7.859 -13.248 1.00 39.53 82 SER A N 1
ATOM 571 C CA . SER A 1 82 ? 17.364 8.511 -13.634 1.00 39.53 82 SER A CA 1
ATOM 572 C C . SER A 1 82 ? 18.318 8.841 -12.481 1.00 39.53 82 SER A C 1
ATOM 574 O O . SER A 1 82 ? 19.496 9.067 -12.740 1.00 39.53 82 SER A O 1
ATOM 576 N N . GLU A 1 83 ? 17.873 8.819 -11.223 1.00 38.44 83 GLU A N 1
ATOM 577 C CA . GLU A 1 83 ? 18.725 9.128 -10.064 1.00 38.44 83 GLU A CA 1
ATOM 578 C C . GLU A 1 83 ? 18.425 8.210 -8.873 1.00 38.44 83 GLU A C 1
ATOM 580 O O . GLU A 1 83 ? 17.911 8.622 -7.842 1.00 38.44 83 GLU A O 1
ATOM 585 N N . ILE A 1 84 ? 18.792 6.937 -8.992 1.00 38.28 84 ILE A N 1
ATOM 586 C CA . ILE A 1 84 ? 19.194 6.157 -7.817 1.00 38.28 84 ILE A CA 1
ATOM 587 C C . ILE A 1 84 ? 20.680 5.854 -8.028 1.00 38.28 84 ILE A C 1
ATOM 589 O O . ILE A 1 84 ? 21.056 4.795 -8.532 1.00 38.28 84 ILE A O 1
ATOM 593 N N . ARG A 1 85 ? 21.543 6.837 -7.739 1.00 33.09 85 ARG A N 1
ATOM 594 C CA . ARG A 1 85 ? 22.968 6.562 -7.516 1.00 33.09 85 ARG A CA 1
ATOM 595 C C . ARG A 1 85 ? 23.115 6.114 -6.063 1.00 33.09 85 ARG A C 1
ATOM 597 O O . ARG A 1 85 ? 22.555 6.754 -5.180 1.00 33.09 85 ARG A O 1
ATOM 604 N N . LYS A 1 86 ? 23.790 4.976 -5.881 1.00 34.06 86 LYS A N 1
ATOM 605 C CA . LYS A 1 86 ? 24.168 4.410 -4.579 1.00 34.06 86 LYS A CA 1
ATOM 606 C C . LYS A 1 86 ? 24.900 5.423 -3.709 1.00 34.06 86 LYS A C 1
ATOM 608 O O . LYS A 1 86 ? 25.678 6.212 -4.293 1.00 34.06 86 LYS A O 1
#

Secondary structure (DSSP, 8-state):
---------TTHHHHHHHHHHHHHHTT--HHHHHHHHHHHHHHHTTSSS--PPPHHHHHHHHHH-TTEETTTTEE--TTTTS----

Organism: NCBI:txid410659

pLDDT: mean 76.54, std 16.98, range [33.09, 94.75]

Radius of gyration: 13.66 Å; chains: 1; bounding box: 38×35×34 Å